Protein AF-A0A564XYT6-F1 (afdb_monomer)

Nearest PDB structures (foldseek):
  2r51-assembly1_A  TM=3.056E-01  e=3.916E+00  unclassified

Structure (mmCIF, N/CA/C/O backbone):
data_AF-A0A564XYT6-F1
#
_entry.id   AF-A0A564XYT6-F1
#
loop_
_atom_site.group_PDB
_atom_site.id
_atom_site.type_symbol
_atom_site.label_atom_id
_atom_site.label_alt_id
_atom_site.label_comp_id
_atom_site.label_asym_id
_atom_site.label_entity_id
_atom_site.label_seq_id
_atom_site.pdbx_PDB_ins_code
_atom_site.Cartn_x
_atom_site.Cartn_y
_atom_site.Cartn_z
_atom_site.occupancy
_atom_site.B_iso_or_equiv
_atom_site.auth_seq_id
_atom_site.auth_comp_id
_atom_site.auth_asym_id
_atom_site.auth_atom_id
_atom_site.pdbx_PDB_model_num
ATOM 1 N N . MET A 1 1 ? 11.314 -8.664 -8.473 1.00 67.25 1 MET A N 1
ATOM 2 C CA . MET A 1 1 ? 11.385 -7.570 -7.476 1.00 67.25 1 MET 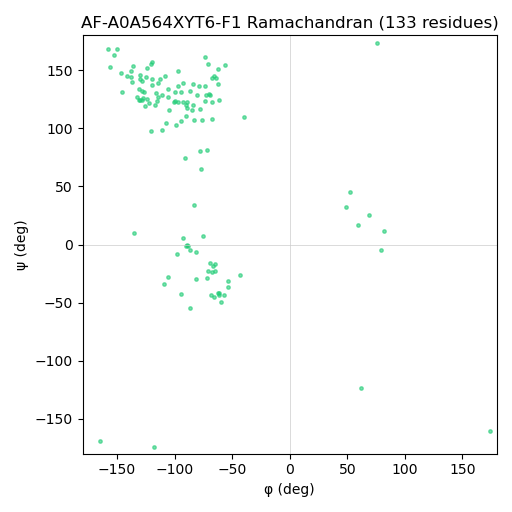A CA 1
ATOM 3 C C . MET A 1 1 ? 10.786 -8.073 -6.180 1.00 67.25 1 MET A C 1
ATOM 5 O O . MET A 1 1 ? 9.696 -8.629 -6.227 1.00 67.25 1 MET A O 1
ATOM 9 N N . GLY A 1 2 ? 11.500 -7.933 -5.066 1.00 76.69 2 GLY A N 1
ATOM 10 C CA . GLY A 1 2 ? 10.995 -8.324 -3.752 1.00 76.69 2 GLY A CA 1
ATOM 11 C C . GLY A 1 2 ? 10.426 -7.114 -3.031 1.00 76.69 2 GLY A C 1
ATOM 12 O O . GLY A 1 2 ? 10.923 -6.003 -3.212 1.00 76.69 2 GLY A O 1
ATOM 13 N N . TYR A 1 3 ? 9.420 -7.327 -2.195 1.00 82.25 3 TYR A N 1
ATOM 14 C CA . TYR A 1 3 ? 8.910 -6.297 -1.302 1.00 82.25 3 TYR A CA 1
ATOM 15 C C . TYR A 1 3 ? 8.866 -6.854 0.109 1.00 82.25 3 TYR A C 1
ATOM 17 O O . TYR A 1 3 ? 8.505 -8.012 0.318 1.00 82.25 3 TYR A O 1
ATOM 25 N N . THR A 1 4 ? 9.222 -6.020 1.072 1.00 85.81 4 THR A N 1
ATOM 26 C CA . THR A 1 4 ? 8.944 -6.274 2.480 1.00 85.81 4 THR A CA 1
ATOM 27 C C . THR A 1 4 ? 8.171 -5.100 3.031 1.00 85.81 4 THR A C 1
ATOM 29 O O . THR A 1 4 ? 8.280 -3.974 2.546 1.00 85.81 4 THR A O 1
ATOM 32 N N . ALA A 1 5 ? 7.367 -5.362 4.048 1.00 88.62 5 ALA A N 1
ATOM 33 C CA . ALA A 1 5 ? 6.728 -4.302 4.788 1.00 88.62 5 ALA A CA 1
ATOM 34 C C . ALA A 1 5 ? 6.585 -4.699 6.251 1.00 88.62 5 ALA A C 1
ATOM 36 O O . ALA A 1 5 ? 6.442 -5.881 6.565 1.00 88.62 5 ALA A O 1
ATOM 37 N N . HIS A 1 6 ? 6.665 -3.715 7.134 1.00 88.94 6 HIS A N 1
ATOM 38 C CA . HIS A 1 6 ? 6.576 -3.911 8.575 1.00 88.94 6 HIS A CA 1
ATOM 39 C C . HIS A 1 6 ? 6.031 -2.656 9.248 1.00 88.94 6 HIS A C 1
ATOM 41 O O . HIS A 1 6 ? 6.021 -1.570 8.665 1.00 88.94 6 HIS A O 1
ATOM 47 N N . PHE A 1 7 ? 5.586 -2.818 10.489 1.00 88.81 7 PHE A N 1
ATOM 48 C CA . PHE A 1 7 ? 5.249 -1.695 11.349 1.00 88.81 7 PHE A CA 1
ATOM 49 C C . PHE A 1 7 ? 6.454 -1.305 12.203 1.00 88.81 7 PHE A C 1
ATOM 51 O O . PHE A 1 7 ? 7.143 -2.172 12.736 1.00 88.81 7 PHE A O 1
ATOM 58 N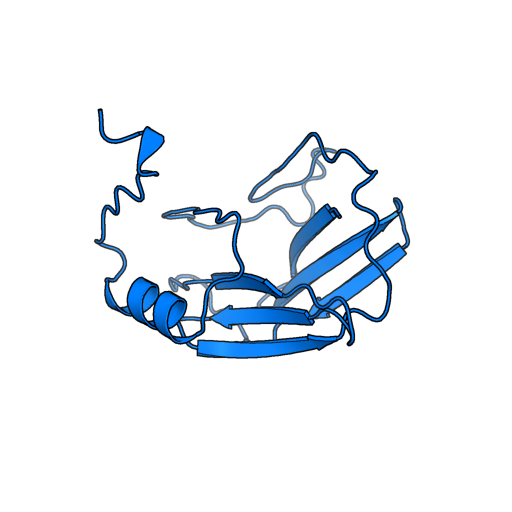 N . LEU A 1 8 ? 6.674 -0.002 12.354 1.00 88.19 8 LEU A N 1
ATOM 59 C CA . LEU A 1 8 ? 7.570 0.577 13.349 1.00 88.19 8 LEU A CA 1
ATOM 60 C C . LEU A 1 8 ? 6.730 1.511 14.225 1.00 88.19 8 LEU A C 1
ATOM 62 O O . LEU A 1 8 ? 6.408 2.633 13.832 1.00 88.19 8 LEU A O 1
ATOM 66 N N . GLY A 1 9 ? 6.301 1.016 15.387 1.00 87.81 9 GLY A N 1
ATOM 67 C CA . GLY A 1 9 ? 5.265 1.684 16.176 1.00 87.81 9 GLY A CA 1
ATOM 68 C C . GLY A 1 9 ? 3.945 1.758 15.399 1.00 87.81 9 GLY A C 1
ATOM 69 O O . GLY A 1 9 ? 3.422 0.734 14.965 1.00 87.81 9 GLY A O 1
ATOM 70 N N . THR A 1 10 ? 3.418 2.968 15.209 1.00 90.81 10 THR A N 1
ATOM 71 C CA . THR A 1 10 ? 2.177 3.244 14.459 1.00 90.81 10 THR A CA 1
ATOM 72 C C . THR A 1 10 ? 2.408 3.489 12.965 1.00 90.81 10 THR A C 1
ATOM 74 O O . THR A 1 10 ? 1.452 3.723 12.226 1.00 90.81 10 THR A O 1
ATOM 77 N N . LEU A 1 11 ? 3.657 3.449 12.496 1.00 92.44 11 LEU A N 1
ATOM 78 C CA . LEU A 1 11 ? 4.010 3.734 11.107 1.00 92.44 11 LEU A CA 1
ATOM 79 C C . LEU A 1 11 ? 4.148 2.447 10.306 1.00 92.44 11 LEU A C 1
ATOM 81 O O . LEU A 1 11 ? 4.780 1.493 10.758 1.00 92.44 11 LEU A O 1
ATOM 85 N N . PHE A 1 12 ? 3.605 2.443 9.091 1.00 92.75 12 PHE A N 1
ATOM 86 C CA . PHE A 1 12 ? 3.769 1.339 8.155 1.00 92.75 12 PHE A CA 1
ATOM 87 C C . PHE A 1 12 ? 4.856 1.660 7.131 1.00 92.75 12 PHE A C 1
ATOM 89 O O . PHE A 1 12 ? 4.781 2.662 6.414 1.00 92.75 12 PHE A O 1
ATOM 96 N N . ILE A 1 13 ? 5.862 0.794 7.058 1.00 92.12 13 ILE A N 1
ATOM 97 C CA . ILE A 1 13 ? 7.044 0.981 6.226 1.00 92.12 13 ILE A CA 1
ATOM 98 C C . ILE A 1 13 ? 7.073 -0.082 5.139 1.00 92.12 13 ILE A C 1
ATOM 100 O O . ILE A 1 13 ? 7.028 -1.274 5.438 1.00 92.12 13 ILE A O 1
ATOM 104 N N . VAL A 1 14 ? 7.196 0.345 3.884 1.00 90.94 14 VAL A N 1
ATOM 105 C CA . VAL A 1 14 ? 7.349 -0.537 2.723 1.00 90.94 14 VAL A CA 1
ATOM 106 C C . VAL A 1 14 ? 8.752 -0.387 2.165 1.00 90.94 14 VAL A C 1
ATOM 108 O O . VAL A 1 14 ? 9.195 0.720 1.865 1.00 90.94 14 VAL A O 1
ATOM 111 N N . THR A 1 15 ? 9.435 -1.508 1.972 1.00 88.25 15 THR A N 1
ATOM 112 C CA . THR A 1 15 ? 10.757 -1.557 1.361 1.00 88.25 15 THR A CA 1
ATOM 113 C C . THR A 1 15 ? 10.697 -2.346 0.063 1.00 88.25 15 THR A C 1
ATOM 115 O O . THR A 1 15 ? 10.358 -3.528 0.042 1.00 88.25 15 THR A O 1
ATOM 118 N N . SER A 1 16 ? 11.056 -1.697 -1.040 1.00 84.25 16 SER A N 1
ATOM 119 C CA . SER A 1 16 ? 11.247 -2.360 -2.332 1.00 84.25 16 SER A CA 1
ATOM 120 C C . SER A 1 16 ? 12.689 -2.830 -2.453 1.00 84.25 16 SER A C 1
ATOM 122 O O . SER A 1 16 ? 13.605 -2.013 -2.380 1.00 84.25 16 SER A O 1
ATOM 124 N N . ILE A 1 17 ? 12.904 -4.123 -2.668 1.00 78.44 17 ILE A N 1
ATOM 125 C CA . ILE A 1 17 ? 14.223 -4.762 -2.673 1.00 78.44 17 ILE A CA 1
ATOM 126 C C . ILE A 1 17 ? 14.690 -4.960 -4.116 1.00 78.44 17 ILE A C 1
ATOM 128 O O . ILE A 1 17 ? 14.025 -5.620 -4.922 1.00 78.44 17 ILE A O 1
ATOM 132 N N . ARG A 1 18 ? 15.862 -4.399 -4.432 1.00 70.88 18 ARG A N 1
ATOM 133 C CA . ARG A 1 18 ? 16.551 -4.572 -5.721 1.00 70.88 18 ARG A CA 1
ATOM 134 C C . ARG A 1 18 ? 17.579 -5.703 -5.667 1.00 70.88 18 ARG A C 1
ATOM 136 O O . ARG A 1 18 ? 17.697 -6.468 -6.609 1.00 70.88 18 ARG A O 1
ATOM 143 N N . ALA A 1 19 ? 18.339 -5.765 -4.582 1.00 63.44 19 ALA A N 1
ATOM 144 C CA . ALA A 1 19 ? 19.328 -6.792 -4.259 1.00 63.44 19 ALA A CA 1
ATOM 145 C C . ALA A 1 19 ? 19.392 -6.905 -2.728 1.00 63.44 19 ALA A C 1
ATOM 147 O O . ALA A 1 19 ? 18.858 -6.019 -2.061 1.00 63.44 19 ALA A O 1
ATOM 148 N N . LYS A 1 20 ? 20.047 -7.940 -2.177 1.00 58.38 20 LYS A N 1
ATOM 149 C CA . LYS A 1 20 ? 20.014 -8.288 -0.736 1.00 58.38 20 LYS A CA 1
ATOM 150 C C . LYS A 1 20 ? 20.140 -7.111 0.255 1.00 58.38 20 LYS A C 1
ATOM 152 O O . LYS A 1 20 ? 19.591 -7.222 1.338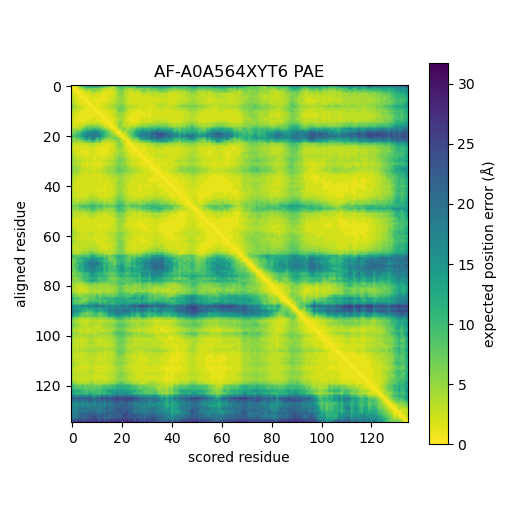 1.00 58.38 20 LYS A O 1
ATOM 157 N N . GLU A 1 21 ? 20.776 -5.992 -0.108 1.00 55.09 21 GLU A N 1
ATOM 158 C CA . GLU A 1 21 ? 20.964 -4.832 0.785 1.00 55.09 21 GLU A CA 1
ATOM 159 C C . GLU A 1 21 ? 20.685 -3.454 0.150 1.00 55.09 21 GLU A C 1
ATOM 161 O O . GLU A 1 21 ? 20.986 -2.419 0.740 1.00 55.09 21 GLU A O 1
ATOM 166 N N . LYS A 1 22 ? 20.118 -3.393 -1.063 1.00 64.88 22 LYS A N 1
ATOM 167 C CA . LYS A 1 22 ? 19.790 -2.115 -1.726 1.00 64.88 22 LYS A CA 1
ATOM 168 C C . LYS A 1 22 ? 18.304 -2.066 -2.054 1.00 64.88 22 LYS A C 1
ATOM 170 O O . LYS A 1 22 ? 17.807 -2.916 -2.796 1.00 64.88 22 LYS A O 1
ATOM 175 N N . GLY A 1 23 ? 17.611 -1.057 -1.534 1.00 75.25 23 GLY A N 1
ATOM 176 C CA . GLY A 1 23 ? 16.177 -0.887 -1.733 1.00 75.25 23 GLY A CA 1
ATOM 177 C C . GLY A 1 23 ? 15.683 0.543 -1.532 1.00 75.25 23 GLY A C 1
ATOM 178 O O . GLY A 1 23 ? 16.419 1.397 -1.045 1.00 75.25 23 GLY A O 1
ATOM 179 N N . LEU A 1 24 ? 14.435 0.793 -1.936 1.00 85.31 24 LEU A N 1
ATOM 180 C CA . LEU A 1 24 ? 13.703 2.019 -1.608 1.00 85.31 24 LEU A CA 1
ATOM 181 C C . LEU A 1 24 ? 12.902 1.758 -0.345 1.00 85.31 24 LEU A C 1
ATOM 183 O O . LEU A 1 24 ? 12.075 0.850 -0.363 1.00 85.31 24 LEU A O 1
ATOM 187 N N . GLN A 1 25 ? 13.101 2.551 0.700 1.00 89.62 25 GLN A N 1
ATOM 188 C CA . GLN A 1 25 ? 12.228 2.532 1.867 1.00 89.62 25 GLN A CA 1
ATOM 189 C C . GLN A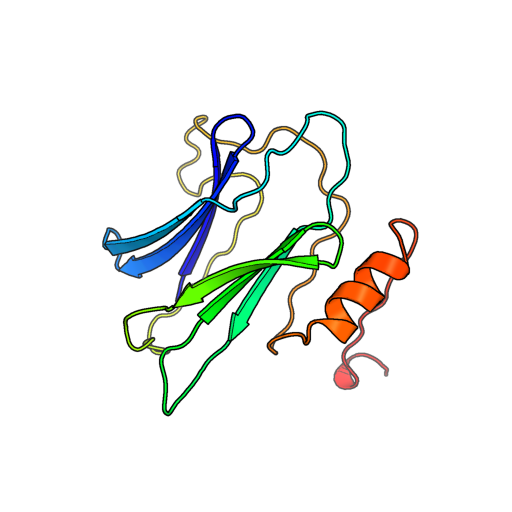 1 25 ? 11.244 3.695 1.773 1.00 89.62 25 GLN A C 1
ATOM 191 O O . GLN A 1 25 ? 11.637 4.829 1.503 1.00 89.62 25 GLN A O 1
ATOM 196 N N . HIS A 1 26 ? 9.968 3.403 1.982 1.00 92.19 26 HIS A N 1
ATOM 197 C CA . HIS A 1 26 ? 8.886 4.372 1.961 1.00 92.19 26 HIS A CA 1
ATOM 198 C C . HIS A 1 26 ? 8.053 4.240 3.231 1.00 92.19 26 HIS A C 1
ATOM 200 O O . HIS A 1 26 ? 7.545 3.161 3.539 1.00 92.19 26 HIS A O 1
ATOM 206 N N . CYS A 1 27 ? 7.914 5.341 3.964 1.00 94.69 27 CYS A N 1
ATOM 207 C CA . CYS A 1 27 ? 7.014 5.429 5.105 1.00 94.69 27 CYS A CA 1
ATOM 208 C C . CYS A 1 27 ? 5.645 5.884 4.601 1.00 94.69 27 CYS A C 1
ATOM 210 O O . CYS A 1 27 ? 5.519 6.985 4.061 1.00 94.69 27 CYS A O 1
ATOM 212 N N . VAL A 1 28 ? 4.621 5.044 4.758 1.00 95.06 28 VAL A N 1
ATOM 213 C CA . VAL A 1 28 ? 3.259 5.423 4.379 1.00 95.06 28 VAL A CA 1
ATOM 214 C C . VAL A 1 28 ? 2.797 6.538 5.323 1.00 95.06 28 VAL A C 1
ATOM 216 O O . VAL A 1 28 ? 2.797 6.318 6.533 1.00 95.06 28 VAL A O 1
ATOM 219 N N . PRO A 1 29 ? 2.395 7.720 4.810 1.00 95.38 29 PRO A N 1
ATOM 220 C CA . PRO A 1 29 ? 2.023 8.870 5.634 1.00 95.38 29 PRO A CA 1
ATOM 221 C C . PRO A 1 29 ? 0.623 8.684 6.233 1.00 95.38 29 PRO A C 1
ATOM 223 O O . PRO A 1 29 ? -0.342 9.369 5.899 1.00 95.38 29 PRO A O 1
ATOM 226 N N . THR A 1 30 ? 0.487 7.687 7.096 1.00 95.69 30 THR A N 1
ATOM 227 C CA . THR A 1 30 ? -0.709 7.386 7.875 1.00 95.69 30 THR A CA 1
ATOM 228 C C . THR A 1 30 ? -0.267 6.841 9.216 1.00 95.69 30 THR A C 1
ATOM 230 O O . THR A 1 30 ? 0.562 5.937 9.288 1.00 95.69 30 THR A O 1
ATOM 233 N N . GLU A 1 31 ? -0.848 7.391 10.275 1.00 94.69 31 GLU A N 1
ATOM 234 C CA . GLU A 1 31 ? -0.649 6.891 11.623 1.00 94.69 31 GLU A CA 1
ATOM 235 C C . GLU A 1 31 ? -1.708 5.831 11.937 1.00 94.69 31 GLU A C 1
ATOM 237 O O . GLU A 1 31 ? -2.903 6.125 12.055 1.00 94.69 31 GLU A O 1
ATOM 242 N N . PHE A 1 32 ? -1.274 4.579 12.044 1.00 94.75 32 PHE A N 1
ATOM 243 C CA . PHE A 1 32 ? -2.157 3.451 12.293 1.00 94.75 32 PHE A CA 1
ATOM 244 C C . PHE A 1 32 ? -2.422 3.299 13.786 1.00 94.75 32 PHE A C 1
ATOM 246 O O . PHE A 1 32 ? -1.521 3.067 14.588 1.00 94.75 32 PHE A O 1
ATOM 253 N N . GLN A 1 33 ? -3.696 3.400 14.146 1.00 95.50 33 GLN A N 1
ATOM 254 C CA . GLN A 1 33 ? -4.154 3.232 15.521 1.00 95.50 33 GLN A CA 1
ATOM 255 C C . GLN A 1 33 ? -4.367 1.749 15.876 1.00 95.50 33 GLN A C 1
ATOM 257 O O . GLN A 1 33 ? -4.967 1.023 15.072 1.00 95.50 33 GLN A O 1
ATOM 262 N N . PRO A 1 34 ? -3.955 1.298 17.077 1.00 92.31 34 PRO A N 1
ATOM 263 C CA . PRO A 1 34 ? -4.245 -0.046 17.572 1.00 92.31 34 PRO A CA 1
ATOM 264 C C . PRO A 1 34 ? -5.747 -0.351 17.603 1.00 92.31 34 PRO A C 1
ATOM 266 O O . PRO A 1 34 ? -6.580 0.544 17.738 1.00 92.31 34 PRO A O 1
ATOM 269 N N . CYS A 1 35 ? -6.097 -1.636 17.513 1.00 91.38 35 CYS A N 1
ATOM 270 C CA . CYS A 1 35 ? -7.479 -2.126 17.627 1.00 91.38 35 CYS A CA 1
ATOM 271 C C . CYS A 1 35 ? -8.473 -1.558 16.593 1.00 91.38 35 CYS A C 1
ATOM 273 O O . CYS A 1 35 ? -9.684 -1.693 16.769 1.00 91.38 35 CYS A O 1
ATOM 275 N N . ARG A 1 36 ? -7.984 -0.972 15.495 1.00 94.06 36 ARG A N 1
ATOM 276 C CA . ARG A 1 36 ? -8.79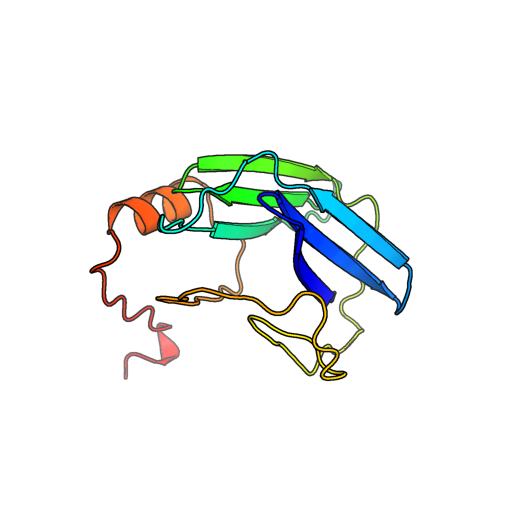8 -0.533 14.358 1.00 94.06 36 ARG A CA 1
ATOM 277 C C . ARG A 1 36 ? -8.464 -1.353 13.115 1.00 94.06 36 ARG A C 1
ATOM 279 O O . ARG A 1 36 ? -7.304 -1.638 12.835 1.00 94.06 36 ARG A O 1
ATOM 286 N N . TRP A 1 37 ? -9.499 -1.714 12.362 1.00 93.25 37 TRP A N 1
ATOM 287 C CA . TRP A 1 37 ? -9.343 -2.346 11.057 1.00 93.25 37 TRP A CA 1
ATOM 288 C C . TRP A 1 37 ? -9.002 -1.305 9.993 1.00 93.25 37 TRP A C 1
ATOM 290 O O . TRP A 1 37 ? -9.624 -0.244 9.946 1.00 93.25 37 TRP A O 1
ATOM 300 N N . TYR A 1 38 ? -8.047 -1.653 9.134 1.00 95.38 38 TYR A N 1
ATOM 301 C CA . TYR A 1 38 ? -7.658 -0.875 7.963 1.00 95.38 38 TYR A CA 1
ATOM 302 C C . TYR A 1 38 ? -7.624 -1.784 6.744 1.00 95.38 38 TYR A C 1
ATOM 304 O O . TYR A 1 38 ? -7.168 -2.928 6.830 1.00 95.38 38 TYR A O 1
ATOM 312 N N . MET A 1 39 ? -8.050 -1.257 5.600 1.00 95.25 39 MET A N 1
ATOM 313 C CA . MET A 1 39 ? -7.753 -1.876 4.313 1.00 95.25 39 MET A CA 1
ATOM 314 C C . MET A 1 39 ? -6.500 -1.223 3.744 1.00 95.25 39 MET A C 1
ATOM 316 O O . MET A 1 39 ? -6.543 -0.087 3.278 1.00 95.25 39 MET A O 1
ATOM 320 N N . LEU A 1 40 ? -5.388 -1.949 3.775 1.00 95.50 40 LEU A N 1
ATOM 321 C CA . LEU A 1 40 ? -4.146 -1.523 3.147 1.00 95.50 40 LEU A CA 1
ATOM 322 C C . LEU A 1 40 ? -4.053 -2.117 1.738 1.00 95.50 40 LEU A C 1
ATOM 324 O O . LEU A 1 40 ? -4.231 -3.320 1.553 1.00 95.50 40 LEU A O 1
ATOM 328 N N . THR A 1 41 ? -3.742 -1.292 0.740 1.00 95.94 41 THR A N 1
ATOM 329 C CA . THR A 1 41 ? -3.491 -1.764 -0.629 1.00 95.94 41 THR A CA 1
ATOM 330 C C . THR A 1 41 ? -2.203 -1.160 -1.162 1.00 95.94 41 THR A C 1
ATOM 332 O O . THR A 1 41 ? -2.037 0.059 -1.189 1.00 95.94 41 THR A O 1
ATOM 335 N N . LEU A 1 42 ? -1.289 -2.027 -1.591 1.00 95.12 42 LEU A N 1
ATOM 336 C CA . LEU A 1 42 ? -0.047 -1.652 -2.255 1.00 95.12 42 LEU A CA 1
ATOM 337 C C . LEU A 1 42 ? -0.186 -1.972 -3.739 1.00 95.12 42 LEU A C 1
ATOM 339 O O . LEU A 1 42 ? -0.529 -3.097 -4.098 1.00 95.12 42 LEU A O 1
ATOM 343 N N . VAL A 1 43 ? 0.069 -0.984 -4.591 1.00 95.06 43 VAL A N 1
ATOM 344 C CA . VAL A 1 43 ? -0.053 -1.122 -6.042 1.00 95.06 43 VAL A CA 1
ATOM 345 C C . VAL A 1 43 ? 1.254 -0.714 -6.683 1.00 95.06 43 VAL A C 1
ATOM 347 O O . VAL A 1 43 ? 1.689 0.432 -6.570 1.00 95.06 43 VAL A O 1
ATOM 350 N N . PHE A 1 44 ? 1.866 -1.658 -7.382 1.00 91.62 44 PHE A N 1
ATOM 351 C CA . PHE A 1 44 ? 3.004 -1.374 -8.233 1.00 91.62 44 PHE A CA 1
ATOM 352 C C . PHE A 1 44 ? 2.514 -1.035 -9.646 1.00 91.62 44 PHE A C 1
ATOM 354 O O . PHE A 1 44 ? 1.848 -1.847 -10.288 1.00 91.62 44 PHE A O 1
ATOM 361 N N . VAL A 1 45 ? 2.833 0.165 -10.127 1.00 92.38 45 VAL A N 1
ATOM 362 C CA . VAL A 1 45 ? 2.460 0.646 -11.461 1.00 92.38 45 VAL A CA 1
ATOM 363 C C . VAL A 1 45 ? 3.705 0.673 -12.331 1.00 92.38 45 VAL A C 1
ATOM 365 O O . VAL A 1 45 ? 4.563 1.546 -12.198 1.00 92.38 45 VAL A O 1
ATOM 368 N N . TYR A 1 46 ? 3.805 -0.299 -13.233 1.00 88.50 46 TYR A N 1
ATOM 369 C CA . TYR A 1 46 ? 4.888 -0.350 -14.203 1.00 88.50 46 TYR A CA 1
ATOM 370 C C . TYR A 1 46 ? 4.704 0.710 -15.291 1.00 88.50 46 TYR A C 1
ATOM 372 O O . TYR A 1 46 ? 3.621 0.854 -15.858 1.00 88.50 46 TYR A O 1
ATOM 380 N N . SER A 1 47 ? 5.793 1.390 -15.643 1.00 87.25 47 SER A N 1
ATOM 381 C CA . SER A 1 47 ? 5.860 2.225 -16.840 1.00 87.25 47 SER A CA 1
ATOM 382 C C . SER A 1 47 ? 7.110 1.898 -17.643 1.00 87.25 47 SER A C 1
ATOM 384 O O . SER A 1 47 ? 8.206 1.783 -17.095 1.00 87.25 47 SER A O 1
ATOM 386 N N . ARG A 1 48 ? 6.935 1.753 -18.962 1.00 83.12 48 ARG A N 1
ATOM 387 C CA . ARG A 1 48 ? 8.035 1.532 -19.914 1.00 83.12 48 ARG A CA 1
ATOM 388 C C . ARG A 1 48 ? 8.734 2.833 -20.310 1.00 83.12 48 ARG A C 1
ATOM 390 O O . ARG A 1 48 ? 9.910 2.809 -20.657 1.00 83.12 48 ARG A O 1
ATOM 397 N N . TRP A 1 49 ? 7.996 3.941 -20.304 1.00 84.31 49 TRP A N 1
ATOM 398 C CA . TRP A 1 49 ? 8.443 5.225 -20.855 1.00 84.31 49 TRP A CA 1
ATOM 399 C C . TRP A 1 49 ? 8.810 6.238 -19.775 1.00 84.31 49 TRP A C 1
ATOM 401 O O . TRP A 1 49 ? 9.644 7.109 -19.997 1.00 84.31 49 TRP A O 1
ATOM 411 N N . THR A 1 50 ? 8.188 6.120 -18.607 1.00 85.88 50 THR A N 1
ATOM 412 C CA . THR A 1 50 ? 8.443 6.964 -17.439 1.00 85.88 50 THR A CA 1
ATOM 413 C C . THR A 1 50 ? 8.963 6.105 -16.292 1.00 85.88 50 THR A C 1
ATOM 415 O O . THR A 1 50 ? 9.211 4.908 -16.445 1.00 85.88 50 THR A O 1
ATOM 418 N N . LYS A 1 51 ? 9.136 6.710 -15.116 1.00 87.81 51 LYS A N 1
ATOM 419 C CA . LYS A 1 51 ? 9.424 5.954 -13.899 1.00 87.81 51 LYS A CA 1
ATOM 420 C C . LYS A 1 51 ? 8.208 5.111 -13.523 1.00 87.81 51 LYS A C 1
ATOM 422 O O . LYS A 1 51 ? 7.069 5.531 -13.718 1.00 87.81 51 LYS A O 1
ATOM 427 N N . SER A 1 52 ? 8.472 3.914 -13.014 1.00 89.06 52 SER A N 1
ATOM 428 C CA . SER A 1 52 ? 7.432 3.108 -12.374 1.00 89.06 52 SER A CA 1
ATOM 429 C C . SER A 1 52 ? 7.100 3.700 -11.006 1.00 89.06 52 SER A C 1
ATOM 431 O O . SER A 1 52 ? 7.907 4.441 -10.454 1.00 89.06 52 SER A O 1
ATOM 433 N N . GLU A 1 53 ? 5.949 3.365 -10.438 1.00 92.00 53 GLU A N 1
ATOM 434 C CA . GLU A 1 53 ? 5.479 3.952 -9.180 1.00 92.00 53 GLU A CA 1
ATOM 435 C C . GLU A 1 53 ? 5.057 2.871 -8.187 1.00 92.00 53 GLU A C 1
ATOM 437 O O . GLU A 1 53 ? 4.488 1.844 -8.564 1.00 92.00 53 GLU A O 1
ATOM 442 N N . LEU A 1 54 ? 5.288 3.128 -6.901 1.00 92.81 54 LEU A N 1
ATOM 443 C CA . LEU A 1 54 ? 4.647 2.410 -5.806 1.00 92.81 54 LEU A CA 1
ATOM 444 C C . LEU A 1 54 ? 3.571 3.307 -5.195 1.00 92.81 54 LEU A C 1
ATOM 446 O O . LEU A 1 54 ? 3.877 4.347 -4.608 1.00 92.81 54 LEU A O 1
ATOM 450 N N . ARG A 1 55 ? 2.313 2.887 -5.304 1.00 95.69 55 ARG A N 1
ATOM 451 C CA . ARG A 1 55 ? 1.164 3.586 -4.726 1.00 95.69 55 ARG A CA 1
ATOM 452 C C . ARG A 1 55 ? 0.662 2.843 -3.500 1.00 95.69 55 ARG A C 1
ATOM 454 O O . ARG A 1 55 ? 0.477 1.628 -3.538 1.00 95.69 55 ARG A O 1
ATOM 461 N N . CYS A 1 56 ? 0.414 3.583 -2.428 1.00 96.94 56 CYS A N 1
ATOM 462 C CA . CYS A 1 56 ? -0.140 3.045 -1.192 1.00 96.94 56 CYS A CA 1
ATOM 463 C C . CYS A 1 56 ? -1.512 3.663 -0.940 1.00 96.94 56 CYS A C 1
ATOM 465 O O . CYS A 1 56 ? -1.669 4.889 -0.973 1.00 96.94 56 CYS A O 1
ATOM 467 N N . TYR A 1 57 ? -2.483 2.805 -0.655 1.00 98.12 57 TYR A N 1
ATOM 468 C CA . TYR A 1 57 ? -3.848 3.177 -0.330 1.00 98.12 57 TYR A CA 1
ATOM 469 C C . TYR A 1 57 ? -4.197 2.679 1.065 1.00 98.12 57 TYR A C 1
ATOM 471 O O . TYR A 1 57 ? -3.816 1.571 1.448 1.00 98.12 57 TYR A O 1
ATOM 479 N N . VAL A 1 58 ? -4.956 3.490 1.792 1.00 97.56 58 VAL A N 1
ATOM 480 C CA . VAL A 1 58 ? -5.561 3.125 3.071 1.00 97.56 58 VAL A CA 1
ATOM 481 C C . VAL A 1 58 ? -7.046 3.422 2.971 1.00 97.56 58 VAL A C 1
ATOM 483 O O . VAL A 1 58 ? -7.436 4.503 2.526 1.00 97.56 58 VAL A O 1
ATOM 486 N N . ASP A 1 59 ? -7.869 2.451 3.355 1.00 96.81 59 ASP A N 1
ATOM 487 C CA . ASP A 1 59 ? -9.327 2.580 3.400 1.00 96.81 59 ASP A CA 1
ATOM 488 C C . ASP A 1 59 ? -9.909 3.084 2.062 1.00 96.81 59 ASP A C 1
ATOM 490 O O . ASP A 1 59 ? -10.714 4.015 1.996 1.00 96.81 59 ASP A O 1
ATOM 494 N N . GLY A 1 60 ? -9.426 2.502 0.957 1.00 96.69 60 GLY A N 1
ATOM 495 C CA . GLY A 1 60 ? -9.885 2.812 -0.399 1.00 96.69 60 GLY A CA 1
ATOM 496 C C . GLY A 1 60 ? -9.310 4.093 -1.020 1.00 96.69 60 GLY A C 1
ATOM 497 O O . GLY A 1 60 ? -9.573 4.368 -2.191 1.00 96.69 60 GLY A O 1
ATOM 498 N N . LYS A 1 61 ? -8.526 4.885 -0.278 1.00 97.50 61 LYS A N 1
ATOM 499 C CA . LYS A 1 61 ? -8.021 6.198 -0.718 1.00 97.50 61 LYS A CA 1
ATOM 500 C C . LYS A 1 61 ? -6.514 6.188 -0.904 1.00 97.50 61 LYS A C 1
ATOM 502 O O . LYS A 1 61 ? -5.800 5.569 -0.122 1.00 97.50 61 LYS A O 1
ATOM 507 N N . ILE A 1 62 ? -6.027 6.897 -1.923 1.00 97.31 62 ILE A N 1
ATOM 508 C CA . ILE A 1 62 ? -4.586 7.044 -2.140 1.00 97.31 62 ILE A CA 1
ATOM 509 C C . ILE A 1 62 ? -3.986 7.907 -1.032 1.00 97.31 62 ILE A C 1
ATOM 511 O O . ILE A 1 62 ? -4.476 8.998 -0.747 1.00 97.31 62 ILE A O 1
ATOM 515 N N . ILE A 1 63 ? -2.926 7.398 -0.416 1.00 97.94 63 ILE A N 1
ATOM 516 C CA . ILE A 1 63 ? -2.200 8.069 0.663 1.00 97.94 63 ILE A CA 1
ATOM 517 C C . ILE A 1 63 ? -0.824 8.529 0.180 1.00 97.94 63 ILE A C 1
ATOM 519 O O . ILE A 1 63 ? -0.327 9.567 0.603 1.00 97.94 63 ILE A O 1
ATOM 523 N N . SER A 1 64 ? -0.190 7.770 -0.715 1.00 96.88 64 SER A N 1
ATOM 524 C CA . SER A 1 64 ? 1.101 8.151 -1.296 1.00 96.88 64 SER A CA 1
ATOM 525 C C . SER A 1 64 ? 1.336 7.489 -2.649 1.00 96.88 64 SER A C 1
ATOM 527 O O . SER A 1 64 ? 0.821 6.402 -2.915 1.00 96.88 64 SER A O 1
ATOM 529 N N . SER A 1 65 ? 2.133 8.156 -3.484 1.00 95.31 65 SER A N 1
ATOM 530 C CA . SER A 1 65 ? 2.720 7.614 -4.709 1.00 95.31 65 SER A CA 1
ATOM 531 C C . SER A 1 65 ? 4.199 7.969 -4.720 1.00 95.31 65 SER A C 1
ATOM 533 O O . SER A 1 65 ? 4.543 9.135 -4.517 1.00 95.31 65 SER A O 1
ATOM 535 N N . VAL A 1 66 ? 5.064 6.976 -4.905 1.00 93.19 66 VAL A N 1
ATOM 536 C CA . VAL A 1 66 ? 6.514 7.169 -4.911 1.00 93.19 66 VAL A CA 1
ATOM 537 C C . VAL A 1 66 ? 7.102 6.646 -6.206 1.00 93.19 66 VAL A C 1
ATOM 539 O O . VAL A 1 66 ? 6.934 5.475 -6.549 1.00 93.19 66 VAL A O 1
ATOM 542 N N . ASP A 1 67 ? 7.840 7.517 -6.889 1.00 91.50 67 ASP A N 1
ATOM 543 C CA . ASP A 1 67 ? 8.624 7.166 -8.064 1.00 91.50 67 ASP A CA 1
ATOM 544 C C . ASP A 1 67 ? 9.687 6.120 -7.714 1.00 91.50 67 ASP A C 1
ATOM 546 O O . ASP A 1 67 ? 10.577 6.330 -6.884 1.00 91.50 67 ASP A O 1
ATOM 550 N N . MET A 1 68 ? 9.661 5.007 -8.432 1.00 84.88 68 MET A N 1
ATOM 551 C CA . MET A 1 68 ? 10.729 4.025 -8.437 1.00 84.88 68 MET A CA 1
ATOM 552 C C . MET A 1 68 ? 11.803 4.480 -9.423 1.00 84.88 68 MET A C 1
ATOM 554 O O . MET A 1 68 ? 11.630 4.440 -10.642 1.00 84.88 68 MET A O 1
ATOM 558 N N . ALA A 1 69 ? 12.934 4.932 -8.887 1.00 72.00 69 ALA A N 1
ATOM 559 C CA . ALA A 1 69 ? 14.003 5.560 -9.661 1.00 72.00 69 ALA A CA 1
ATOM 560 C C . ALA A 1 69 ? 14.868 4.581 -10.484 1.00 72.00 69 ALA A C 1
ATOM 562 O O . ALA A 1 69 ? 15.881 4.996 -11.044 1.00 72.00 69 ALA A O 1
ATOM 563 N N . TRP A 1 70 ? 14.519 3.294 -10.563 1.00 71.75 70 TRP A N 1
ATOM 564 C CA . TRP A 1 70 ? 15.326 2.297 -11.267 1.00 71.75 70 TRP A CA 1
ATOM 565 C C . TRP A 1 70 ? 14.496 1.319 -12.097 1.00 71.75 70 TRP A C 1
ATOM 567 O O . TRP A 1 70 ? 13.373 0.976 -11.719 1.00 71.75 70 TRP A O 1
ATOM 577 N N . PRO A 1 71 ? 15.074 0.822 -13.207 1.00 63.72 71 PRO A N 1
ATOM 578 C CA . PRO A 1 71 ? 14.478 -0.250 -13.983 1.00 63.72 71 PRO A CA 1
ATOM 579 C C . PRO A 1 71 ? 14.410 -1.535 -13.155 1.00 63.72 71 PRO A C 1
ATOM 581 O O . PRO A 1 71 ? 15.300 -1.846 -12.358 1.00 63.72 71 PRO A O 1
ATOM 584 N N . ILE A 1 72 ? 13.332 -2.284 -13.352 1.00 64.25 72 ILE A N 1
ATOM 585 C CA . ILE A 1 72 ? 13.058 -3.521 -12.629 1.00 64.25 72 ILE A CA 1
ATOM 586 C C . ILE A 1 72 ? 13.517 -4.685 -13.488 1.00 64.25 72 ILE A C 1
ATOM 588 O O . ILE A 1 72 ? 13.052 -4.838 -14.616 1.00 64.25 72 ILE A O 1
ATOM 592 N N . SER A 1 73 ? 14.416 -5.507 -12.948 1.00 59.03 73 SER A N 1
ATOM 593 C CA . SER A 1 73 ? 14.740 -6.787 -13.568 1.00 59.03 73 SER A CA 1
ATOM 594 C C . SER A 1 73 ? 13.671 -7.816 -13.209 1.00 59.03 73 SER A C 1
ATOM 596 O O . SER A 1 73 ? 13.341 -8.003 -12.034 1.00 59.03 73 SER A O 1
ATOM 598 N N . THR A 1 74 ? 13.127 -8.486 -14.220 1.00 62.81 74 THR A N 1
ATOM 599 C CA . THR A 1 74 ? 12.211 -9.62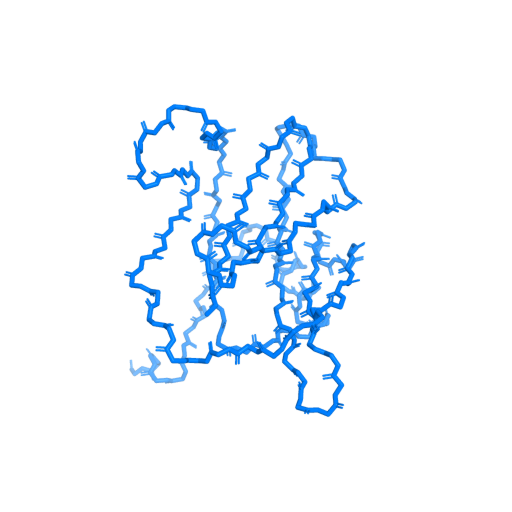7 -14.068 1.00 62.81 74 THR A CA 1
ATOM 600 C C . THR A 1 74 ? 12.950 -10.964 -14.007 1.00 62.81 74 THR A C 1
ATOM 602 O O . THR A 1 74 ? 12.312 -11.998 -13.849 1.00 62.81 74 THR A O 1
ATOM 605 N N . SER A 1 75 ? 14.282 -10.956 -14.125 1.00 63.62 75 SER A N 1
ATOM 606 C CA . SER A 1 75 ? 15.115 -12.166 -14.103 1.00 63.62 75 SER A CA 1
ATOM 607 C C . SER A 1 75 ? 15.204 -12.828 -12.730 1.00 63.62 75 SER A C 1
ATOM 609 O O . SER A 1 75 ? 15.538 -14.005 -12.641 1.00 63.62 75 SER A O 1
ATOM 611 N N . ASP A 1 76 ? 14.958 -12.068 -11.664 1.00 67.94 76 ASP A N 1
ATOM 612 C CA . ASP A 1 76 ? 15.154 -12.543 -10.300 1.00 67.94 76 ASP A CA 1
ATOM 613 C C . ASP A 1 76 ? 13.911 -13.297 -9.824 1.00 67.94 76 ASP A C 1
ATOM 615 O O . ASP A 1 76 ? 12.834 -12.712 -9.660 1.00 67.94 76 ASP A O 1
ATOM 619 N N . CYS A 1 77 ? 14.072 -14.594 -9.567 1.00 67.12 77 CYS A N 1
ATOM 620 C CA . CYS A 1 77 ? 13.035 -15.427 -8.974 1.00 67.12 77 CYS A CA 1
ATOM 621 C C . CYS A 1 77 ? 12.954 -15.171 -7.463 1.00 67.12 77 CYS A C 1
ATOM 623 O O . CYS A 1 77 ? 13.899 -15.452 -6.728 1.00 67.12 77 CYS A O 1
ATOM 625 N N . PHE A 1 78 ? 11.809 -14.665 -7.002 1.00 69.44 78 PHE A N 1
ATOM 626 C CA . PHE A 1 78 ? 11.450 -14.623 -5.585 1.00 69.44 78 PHE A CA 1
ATOM 627 C C . PHE A 1 78 ? 10.527 -15.812 -5.318 1.00 69.44 78 PHE A C 1
ATOM 629 O O . PHE A 1 78 ? 9.363 -15.804 -5.709 1.00 69.44 78 PHE A O 1
ATOM 636 N N . ASP A 1 79 ? 11.070 -16.857 -4.705 1.00 73.44 79 ASP A N 1
ATOM 637 C CA . ASP A 1 79 ? 10.411 -18.146 -4.466 1.00 73.44 79 ASP A CA 1
ATOM 638 C C . ASP A 1 79 ? 9.628 -18.190 -3.146 1.00 73.44 79 ASP A C 1
ATOM 640 O O . ASP A 1 79 ? 9.009 -19.202 -2.815 1.00 73.44 79 ASP A O 1
ATOM 644 N N . ARG A 1 80 ? 9.652 -17.100 -2.370 1.00 75.38 80 ARG A N 1
ATOM 645 C CA . ARG A 1 80 ? 9.052 -17.048 -1.036 1.00 75.38 80 ARG A CA 1
ATOM 646 C C . ARG A 1 80 ? 8.304 -15.745 -0.777 1.00 75.38 80 ARG A C 1
ATOM 648 O O . ARG A 1 80 ? 8.751 -14.665 -1.153 1.00 75.38 80 ARG A O 1
ATOM 655 N N . CYS A 1 81 ? 7.199 -15.865 -0.047 1.00 82.06 81 CYS A N 1
ATOM 656 C CA . CYS A 1 81 ? 6.369 -14.767 0.438 1.00 82.06 81 CYS A CA 1
ATOM 657 C C . CYS A 1 81 ? 5.974 -15.052 1.892 1.00 82.06 81 CYS A C 1
ATOM 65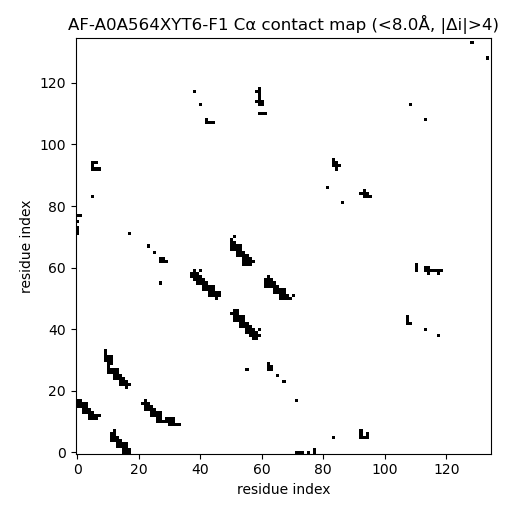9 O O . CYS A 1 81 ? 5.674 -16.195 2.234 1.00 82.06 81 CYS A O 1
ATOM 661 N N . MET A 1 82 ? 5.977 -14.029 2.744 1.00 84.12 82 MET A N 1
ATOM 662 C CA . MET A 1 82 ? 5.516 -14.137 4.127 1.00 84.12 82 MET A CA 1
ATOM 663 C C . MET A 1 82 ? 4.648 -12.951 4.489 1.00 84.12 82 MET A C 1
ATOM 665 O O . MET A 1 82 ? 4.812 -11.850 3.965 1.00 84.12 82 MET A O 1
ATOM 669 N N . ILE A 1 83 ? 3.767 -13.187 5.451 1.00 85.69 83 ILE A N 1
ATOM 670 C CA . ILE A 1 83 ? 2.877 -12.180 5.999 1.00 85.69 83 ILE A CA 1
ATOM 671 C C . ILE A 1 83 ? 2.999 -12.253 7.513 1.00 85.69 83 ILE A C 1
ATOM 673 O O . ILE A 1 83 ? 2.814 -13.312 8.104 1.00 85.69 83 ILE A O 1
ATOM 677 N N . GLY A 1 84 ? 3.331 -11.120 8.127 1.00 83.31 84 GLY A N 1
ATOM 678 C CA . GLY A 1 84 ? 3.390 -10.985 9.578 1.00 83.31 84 GLY A CA 1
ATOM 679 C C . GLY A 1 84 ? 4.667 -11.484 10.261 1.00 83.31 84 GLY A C 1
ATOM 680 O O . GLY A 1 84 ? 4.690 -11.548 11.486 1.00 83.31 84 GLY A O 1
ATOM 681 N N . GLY A 1 85 ? 5.733 -11.790 9.516 1.00 80.50 85 GLY A N 1
ATOM 682 C CA . GLY A 1 85 ? 7.007 -12.190 10.114 1.00 80.50 85 GLY A CA 1
ATOM 683 C C . GLY A 1 85 ? 8.208 -12.147 9.171 1.00 80.50 85 GLY A C 1
ATOM 684 O O . GLY A 1 85 ? 8.127 -11.599 8.071 1.00 80.50 85 GLY A O 1
ATOM 685 N N . THR A 1 86 ? 9.328 -12.716 9.626 1.00 71.88 86 THR A N 1
ATOM 686 C CA . THR A 1 86 ? 10.618 -12.760 8.916 1.00 71.88 86 THR A CA 1
ATOM 687 C C . THR A 1 86 ? 11.070 -14.203 8.655 1.00 71.88 86 THR A C 1
ATOM 689 O O . THR A 1 86 ? 10.657 -15.129 9.349 1.00 71.88 86 THR A O 1
ATOM 692 N N . PHE A 1 87 ? 11.928 -14.405 7.646 1.00 68.31 87 PHE A N 1
ATOM 693 C CA . PHE A 1 87 ? 12.373 -15.741 7.215 1.00 68.31 87 PHE A CA 1
ATOM 694 C C . PHE A 1 87 ? 13.315 -16.358 8.242 1.00 68.31 87 PHE A C 1
ATOM 696 O O . PHE A 1 87 ? 13.377 -17.575 8.393 1.00 68.31 87 PHE A O 1
ATOM 703 N N . ASP A 1 88 ? 14.020 -15.488 8.955 1.00 67.06 88 ASP A N 1
ATOM 704 C CA . ASP A 1 88 ? 15.116 -15.829 9.845 1.00 67.06 88 ASP A CA 1
ATOM 705 C C . ASP A 1 88 ? 14.620 -16.041 11.287 1.00 67.06 88 ASP A C 1
ATOM 707 O O . ASP A 1 88 ? 15.436 -16.203 12.190 1.00 67.06 88 ASP A O 1
ATOM 711 N N . GLN A 1 89 ? 13.295 -16.000 11.505 1.00 55.19 89 GLN A N 1
ATOM 712 C CA . GLN A 1 89 ? 12.618 -16.154 12.801 1.00 55.19 89 GLN A CA 1
ATOM 713 C C . GLN A 1 89 ? 13.207 -15.287 13.924 1.00 55.19 89 GLN A C 1
ATOM 715 O O . GLN A 1 89 ? 13.201 -15.672 15.091 1.00 55.19 89 GLN A O 1
ATOM 720 N N . ARG A 1 90 ? 13.718 -14.097 13.591 1.00 63.69 90 ARG A N 1
ATOM 721 C CA . ARG A 1 90 ? 14.056 -13.104 14.613 1.00 6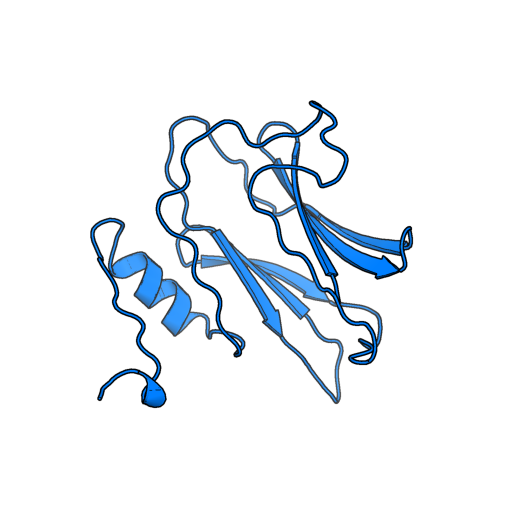3.69 90 ARG A CA 1
ATOM 722 C C . ARG A 1 90 ? 12.747 -12.544 15.163 1.00 63.69 90 ARG A C 1
ATOM 724 O O . ARG A 1 90 ? 11.885 -12.144 14.382 1.00 63.69 90 ARG A O 1
ATOM 731 N N . GLU A 1 91 ? 12.603 -12.550 16.487 1.00 61.28 91 GLU A N 1
ATOM 732 C CA . GLU A 1 91 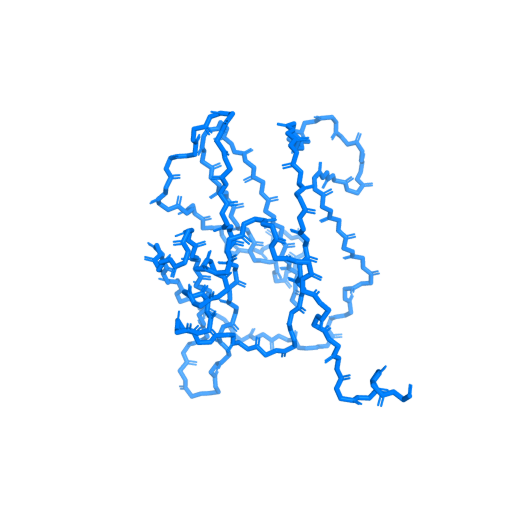? 11.390 -12.097 17.190 1.00 61.28 91 GLU A CA 1
ATOM 733 C C . GLU A 1 91 ? 11.117 -10.594 17.002 1.00 61.28 91 GLU A C 1
ATOM 735 O O . GLU A 1 91 ? 9.996 -10.124 17.198 1.00 61.28 91 GLU A O 1
ATOM 740 N N . ASP A 1 92 ? 12.123 -9.843 16.554 1.00 66.56 92 ASP A N 1
ATOM 741 C CA . ASP A 1 92 ? 12.011 -8.417 16.295 1.00 66.56 92 ASP A CA 1
ATOM 742 C C . ASP A 1 92 ? 11.134 -8.137 15.059 1.00 66.56 92 ASP A C 1
ATOM 744 O O . ASP A 1 92 ? 11.367 -8.650 13.962 1.00 66.56 92 ASP A O 1
ATOM 748 N N . ASN A 1 93 ? 10.156 -7.239 15.222 1.00 67.00 93 ASN A N 1
ATOM 749 C CA . ASN A 1 93 ? 9.255 -6.733 14.172 1.00 67.00 93 ASN A CA 1
ATOM 750 C C . ASN A 1 93 ? 8.234 -7.744 13.605 1.00 67.00 93 ASN A C 1
ATOM 752 O O . ASN A 1 93 ? 7.752 -7.571 12.481 1.00 67.00 93 ASN A O 1
ATOM 756 N N . LEU A 1 94 ? 7.864 -8.775 14.372 1.00 82.75 94 LEU A N 1
ATOM 757 C CA . LEU A 1 94 ? 6.713 -9.626 14.045 1.00 82.75 94 LEU A CA 1
ATOM 758 C C . LEU A 1 94 ? 5.399 -8.830 14.120 1.00 82.75 94 LEU A C 1
ATOM 760 O O . LEU A 1 94 ? 5.220 -7.955 14.971 1.00 82.75 94 LEU A O 1
ATOM 764 N N . PHE A 1 95 ? 4.448 -9.147 13.240 1.00 87.12 95 PHE A N 1
ATOM 765 C CA . PHE A 1 95 ? 3.132 -8.513 13.286 1.00 87.12 95 PHE A CA 1
ATOM 766 C C . PHE A 1 95 ? 2.322 -9.056 14.465 1.00 87.12 95 PHE A C 1
ATOM 768 O O . PHE A 1 95 ? 2.060 -10.254 14.552 1.00 87.12 95 PHE A O 1
ATOM 775 N N . SER A 1 96 ? 1.866 -8.155 15.333 1.00 88.06 96 SER A N 1
ATOM 776 C CA . SER A 1 96 ? 0.973 -8.473 16.446 1.00 88.06 96 SER A CA 1
ATOM 777 C C . SER A 1 96 ? -0.404 -7.866 16.187 1.00 88.06 96 SER A C 1
ATOM 779 O O . SER A 1 96 ? -0.626 -6.670 16.375 1.00 88.06 96 SER A O 1
ATOM 781 N N . GLY A 1 97 ? -1.333 -8.684 15.692 1.00 89.56 97 GLY A N 1
ATOM 782 C CA . GLY A 1 97 ? -2.669 -8.227 15.327 1.00 89.56 97 GLY A CA 1
ATOM 783 C C . GLY A 1 97 ? -3.501 -9.304 14.643 1.00 89.56 97 GLY A C 1
ATOM 784 O O . GLY A 1 97 ? -3.224 -10.497 14.747 1.00 89.56 97 GLY A O 1
ATOM 785 N N . ARG A 1 98 ? -4.546 -8.877 13.932 1.00 91.12 98 ARG A N 1
ATOM 786 C CA . ARG A 1 98 ? -5.414 -9.766 13.150 1.00 91.12 98 ARG A CA 1
ATOM 787 C C . ARG A 1 98 ? -5.378 -9.362 11.685 1.00 91.12 98 ARG A C 1
ATOM 789 O O . ARG A 1 98 ? -5.454 -8.180 11.368 1.00 91.12 98 ARG A O 1
ATOM 796 N N . ILE A 1 99 ? -5.306 -10.357 10.809 1.00 89.81 99 ILE A N 1
ATOM 797 C CA . ILE A 1 99 ? -5.417 -10.193 9.359 1.00 89.81 99 ILE A CA 1
ATOM 798 C C . ILE A 1 99 ? -6.685 -10.927 8.936 1.00 89.81 99 ILE A C 1
ATOM 800 O O . ILE A 1 99 ? -6.844 -12.101 9.255 1.00 89.81 99 ILE A O 1
ATOM 804 N N . ALA A 1 100 ? -7.608 -10.222 8.280 1.00 87.56 100 ALA A N 1
ATOM 805 C CA . ALA A 1 100 ? -8.889 -10.795 7.866 1.00 87.56 100 ALA A CA 1
ATOM 806 C C . ALA A 1 100 ? -8.794 -11.482 6.498 1.00 87.56 100 ALA A C 1
ATOM 808 O O . ALA A 1 100 ? -9.136 -12.651 6.367 1.00 87.56 100 ALA A O 1
ATOM 809 N N . SER A 1 101 ? -8.320 -10.754 5.485 1.00 86.69 101 SER A N 1
ATOM 810 C CA . SER A 1 101 ? -8.166 -11.251 4.120 1.00 86.69 101 SER A CA 1
ATOM 811 C C . SER A 1 101 ? -6.887 -10.705 3.509 1.00 86.69 101 SER A C 1
ATOM 813 O O . SER A 1 101 ? -6.508 -9.561 3.765 1.00 86.69 101 SER A O 1
ATOM 815 N N . VAL A 1 102 ? -6.250 -11.525 2.678 1.00 87.75 102 VAL A N 1
ATOM 816 C CA . VAL A 1 102 ? -5.126 -11.129 1.835 1.00 87.75 102 VAL A CA 1
ATOM 817 C C . VAL A 1 102 ? -5.462 -11.532 0.412 1.00 87.75 102 VAL A C 1
ATOM 819 O O . VAL A 1 102 ? -5.770 -12.691 0.145 1.00 87.75 102 VAL A O 1
ATOM 822 N N . THR A 1 103 ? -5.385 -10.571 -0.500 1.00 88.25 103 THR A N 1
ATOM 823 C CA . THR A 1 103 ? -5.668 -10.781 -1.917 1.00 88.25 103 THR A CA 1
ATOM 824 C C . THR A 1 103 ? -4.508 -10.243 -2.738 1.00 88.25 103 THR A C 1
ATOM 826 O O . THR A 1 103 ? -4.044 -9.129 -2.500 1.00 88.25 103 THR A O 1
ATOM 829 N N . GLY A 1 104 ? -4.040 -11.040 -3.697 1.00 89.00 104 GLY A N 1
ATOM 830 C CA . GLY A 1 104 ? -3.046 -10.636 -4.685 1.00 89.00 104 GLY A CA 1
ATOM 831 C C . GLY A 1 104 ? -3.682 -10.493 -6.063 1.00 89.00 104 GLY A C 1
ATOM 832 O O . GLY A 1 104 ? -4.569 -11.265 -6.415 1.00 89.00 104 GLY A O 1
ATOM 833 N N . PHE A 1 105 ? -3.206 -9.524 -6.841 1.00 89.19 105 PHE A N 1
ATOM 834 C CA . PHE A 1 105 ? -3.616 -9.304 -8.226 1.00 89.19 105 PHE A CA 1
ATOM 835 C C . PHE A 1 105 ? -2.379 -9.305 -9.119 1.00 89.19 105 PHE A C 1
ATOM 837 O O . PHE A 1 105 ? -1.319 -8.818 -8.725 1.00 89.19 105 PHE A O 1
ATOM 844 N N . THR A 1 106 ? -2.515 -9.843 -10.328 1.00 87.81 106 THR A N 1
ATOM 845 C CA . THR A 1 106 ? -1.458 -9.811 -11.351 1.00 87.81 106 THR A CA 1
ATOM 846 C C . THR A 1 106 ? -1.420 -8.486 -12.113 1.00 87.81 106 THR A C 1
ATOM 848 O O . THR A 1 106 ? -0.521 -8.265 -12.918 1.00 87.81 106 THR A O 1
ATOM 851 N N . GLU A 1 107 ? -2.393 -7.609 -11.868 1.00 90.88 107 GLU A N 1
ATOM 852 C CA . GLU A 1 107 ? -2.541 -6.307 -12.507 1.00 90.88 107 GLU A CA 1
ATOM 853 C C . GLU A 1 107 ? -2.524 -5.163 -11.488 1.00 90.88 107 GLU A C 1
ATOM 855 O O . GLU A 1 107 ? -2.853 -5.329 -10.310 1.00 90.88 107 GLU A O 1
ATOM 860 N N . ALA A 1 108 ? -2.146 -3.976 -11.960 1.00 94.56 108 ALA A N 1
ATOM 861 C CA . ALA A 1 108 ? -2.199 -2.765 -11.158 1.00 94.56 108 ALA A CA 1
ATOM 862 C C . ALA A 1 108 ? -3.650 -2.273 -11.058 1.00 94.56 108 ALA A C 1
ATOM 864 O O . ALA A 1 108 ? -4.193 -1.736 -12.023 1.00 94.56 108 ALA A O 1
ATOM 865 N N . LEU A 1 109 ? -4.268 -2.431 -9.886 1.00 96.06 109 LEU A N 1
ATOM 866 C CA . LEU A 1 109 ? -5.638 -1.972 -9.665 1.00 96.06 109 LEU A CA 1
ATOM 867 C C . LEU A 1 109 ? -5.775 -0.449 -9.815 1.00 96.06 109 LEU A C 1
ATOM 869 O O . LEU A 1 109 ? -4.964 0.332 -9.306 1.00 96.06 109 LEU A O 1
ATOM 873 N N . SER A 1 110 ? -6.857 -0.025 -10.465 1.00 96.69 110 SER A N 1
ATOM 874 C CA . SER A 1 110 ? -7.259 1.381 -10.546 1.00 96.69 110 SER A CA 1
ATOM 875 C C . SER A 1 110 ? -7.779 1.914 -9.200 1.00 96.69 110 SER A C 1
ATOM 877 O O . SER A 1 110 ? -8.321 1.151 -8.393 1.00 96.69 110 SER A O 1
ATOM 879 N N . PRO A 1 111 ? -7.712 3.239 -8.954 1.00 97.19 111 PRO A N 1
ATOM 880 C CA . PRO A 1 111 ? -8.293 3.846 -7.753 1.00 97.19 111 PRO A CA 1
ATOM 881 C C . PRO A 1 111 ? -9.777 3.506 -7.548 1.00 97.19 111 PRO A C 1
ATOM 883 O O . PRO A 1 111 ? -10.217 3.306 -6.418 1.00 97.19 111 PRO A O 1
ATOM 886 N N . GLN A 1 112 ? -10.552 3.414 -8.632 1.00 96.75 112 GLN A N 1
ATOM 887 C CA . GLN A 1 112 ? -11.978 3.097 -8.591 1.00 96.75 112 GLN A CA 1
ATOM 888 C C . GLN A 1 112 ? -12.220 1.654 -8.141 1.00 96.75 112 GLN A C 1
ATOM 890 O O . GLN A 1 112 ? -13.082 1.428 -7.295 1.00 96.75 112 GLN A O 1
ATOM 895 N N . GLN A 1 113 ? -11.438 0.693 -8.646 1.00 95.69 113 GLN A N 1
ATOM 896 C CA . GLN A 1 113 ? -11.509 -0.703 -8.197 1.00 95.69 113 GLN A CA 1
ATOM 897 C C . GLN A 1 113 ? -11.165 -0.822 -6.708 1.00 95.69 113 GLN A C 1
ATOM 899 O O . GLN A 1 113 ? -11.877 -1.496 -5.972 1.00 95.69 113 GLN A O 1
ATOM 904 N N . ILE A 1 114 ? -10.122 -0.127 -6.246 1.00 96.62 114 ILE A N 1
ATOM 905 C CA . ILE A 1 114 ? -9.685 -0.159 -4.839 1.00 96.62 114 ILE A CA 1
ATOM 906 C C . ILE A 1 114 ? -10.747 0.457 -3.919 1.00 96.62 114 ILE A C 1
ATOM 908 O O . ILE A 1 114 ? -11.091 -0.123 -2.889 1.00 96.62 114 ILE A O 1
ATOM 912 N N . SER A 1 115 ? -11.311 1.602 -4.308 1.00 96.31 115 SER A N 1
ATOM 913 C CA . SER A 1 115 ? -12.421 2.236 -3.587 1.00 96.31 115 SER A CA 1
ATOM 914 C C . SER A 1 115 ? -13.667 1.344 -3.556 1.00 96.31 115 SER A C 1
ATOM 916 O O . SER A 1 115 ? -14.310 1.195 -2.514 1.00 96.31 115 SER A O 1
ATOM 918 N N . GLY A 1 116 ? -13.978 0.690 -4.678 1.00 94.25 116 GLY A N 1
ATOM 919 C CA . GLY A 1 116 ? -15.056 -0.291 -4.769 1.00 94.25 116 GLY A CA 1
ATOM 920 C C . GLY A 1 116 ? -14.848 -1.459 -3.807 1.00 94.25 116 GLY A C 1
ATOM 921 O O . GLY A 1 116 ? -15.741 -1.752 -3.018 1.00 94.25 116 GLY A O 1
ATOM 922 N N . LEU A 1 117 ? -13.654 -2.061 -3.800 1.00 92.75 117 LEU A N 1
ATOM 923 C CA . LEU A 1 117 ? -13.290 -3.146 -2.881 1.00 92.75 117 LEU A CA 1
ATOM 924 C C . LEU A 1 117 ? -13.453 -2.740 -1.411 1.00 92.75 117 LEU A C 1
ATOM 926 O O . LEU A 1 117 ? -14.023 -3.501 -0.634 1.00 92.75 117 LEU A O 1
ATOM 930 N N . TYR A 1 118 ? -13.020 -1.533 -1.039 1.00 94.44 118 TYR A N 1
ATOM 931 C CA . TYR A 1 118 ? -13.237 -1.015 0.313 1.00 94.44 118 TYR A CA 1
ATOM 932 C C . TYR A 1 118 ? -14.728 -0.863 0.644 1.00 94.44 118 TYR A C 1
ATOM 934 O O . TYR A 1 118 ? -15.173 -1.241 1.728 1.00 94.44 118 TYR A O 1
ATOM 942 N N . SER A 1 119 ? -15.512 -0.360 -0.313 1.00 94.00 119 SER A N 1
ATOM 943 C CA . SER A 1 119 ? -16.948 -0.102 -0.149 1.00 94.00 119 SER A CA 1
ATOM 944 C C . SER A 1 119 ? -17.783 -1.377 0.009 1.00 94.00 119 SER A C 1
ATOM 946 O O . SER A 1 119 ? -18.856 -1.326 0.607 1.00 94.00 119 SER A O 1
ATOM 948 N N . LEU A 1 120 ? -17.299 -2.526 -0.476 1.00 90.69 120 LEU A N 1
ATOM 949 C CA . LEU A 1 120 ? -17.937 -3.829 -0.235 1.00 90.69 120 LEU A CA 1
ATOM 950 C C . LEU A 1 120 ? -17.909 -4.223 1.253 1.00 90.69 120 LEU A C 1
ATOM 952 O O . LEU A 1 120 ? -18.748 -5.001 1.712 1.00 90.69 120 LEU A O 1
ATOM 956 N N . GLY A 1 121 ? -16.970 -3.657 2.014 1.00 86.25 121 GLY A N 1
ATOM 957 C CA . GLY A 1 121 ? -16.863 -3.826 3.453 1.00 86.25 121 GLY A CA 1
ATOM 958 C C . GLY A 1 121 ? -16.284 -5.179 3.894 1.00 86.25 121 GLY A C 1
ATOM 959 O O . GLY A 1 121 ? -16.082 -6.097 3.099 1.00 86.25 121 GLY A O 1
ATOM 960 N N . PRO A 1 122 ? -16.032 -5.338 5.205 1.00 78.38 122 PRO A N 1
ATOM 961 C CA . PRO A 1 122 ? -15.309 -6.486 5.762 1.00 78.38 122 PRO A CA 1
ATOM 962 C C . PRO A 1 122 ? -16.082 -7.811 5.692 1.00 78.38 122 PRO A C 1
ATOM 964 O O . PRO A 1 122 ? -15.497 -8.877 5.855 1.00 78.38 122 PRO A O 1
ATOM 967 N N . ASN A 1 123 ? -17.395 -7.758 5.452 1.00 78.44 123 ASN A N 1
ATOM 968 C CA . ASN A 1 123 ? -18.246 -8.943 5.333 1.00 78.44 123 ASN A CA 1
ATOM 969 C C . ASN A 1 123 ? -18.282 -9.508 3.909 1.00 78.44 123 ASN A C 1
ATOM 971 O O . ASN A 1 123 ? -18.904 -10.550 3.681 1.00 78.44 123 ASN A O 1
ATOM 975 N N . TYR A 1 124 ? -17.648 -8.834 2.947 1.00 79.19 124 TYR A N 1
ATOM 976 C CA . TYR A 1 124 ? -17.573 -9.320 1.583 1.00 79.19 124 TYR A CA 1
ATOM 977 C C . TYR A 1 124 ? -16.710 -10.581 1.521 1.00 79.19 124 TYR A C 1
ATOM 979 O O . TYR A 1 124 ? -15.488 -10.539 1.636 1.00 79.19 124 TYR A O 1
ATOM 987 N N . LYS A 1 125 ? -17.353 -11.731 1.314 1.00 67.19 125 LYS A N 1
ATOM 988 C CA . LYS A 1 125 ? -16.696 -13.045 1.218 1.00 67.19 125 LYS A CA 1
ATOM 989 C C . LYS A 1 125 ? -16.152 -13.330 -0.185 1.00 67.19 125 LYS A C 1
ATOM 991 O O . LYS A 1 125 ? -16.231 -14.466 -0.642 1.00 67.19 125 LYS A O 1
ATOM 996 N N . GLY A 1 126 ? -15.684 -12.289 -0.876 1.00 64.12 126 GLY A N 1
ATOM 997 C CA . GLY A 1 126 ? -15.370 -12.293 -2.302 1.00 64.12 126 GLY A CA 1
ATOM 998 C C . GLY A 1 126 ? -14.706 -13.573 -2.782 1.00 64.12 126 GLY A C 1
ATOM 999 O O . GLY A 1 126 ? -13.542 -13.819 -2.488 1.00 64.12 126 GLY A O 1
ATOM 1000 N N . GLN A 1 127 ? -15.433 -14.362 -3.571 1.00 63.72 127 GLN A N 1
ATOM 1001 C CA . GLN A 1 127 ? -14.816 -15.336 -4.460 1.00 63.72 127 GLN A CA 1
ATOM 1002 C C . GLN A 1 127 ? -14.307 -14.555 -5.670 1.00 63.72 127 GLN A C 1
ATOM 1004 O O . GLN A 1 127 ? -14.983 -14.472 -6.692 1.00 63.72 127 GLN A O 1
ATOM 1009 N N . LEU A 1 128 ? -13.145 -13.915 -5.530 1.00 63.59 128 LEU A N 1
ATOM 1010 C CA . LEU A 1 128 ? -12.402 -13.404 -6.679 1.00 63.59 128 LEU A CA 1
ATOM 1011 C C . LEU A 1 128 ? -11.833 -14.621 -7.406 1.00 63.59 128 LEU A C 1
ATOM 1013 O O . LEU A 1 128 ? -10.709 -15.036 -7.152 1.00 63.59 128 LEU A O 1
ATOM 1017 N N . LYS A 1 129 ? -12.682 -15.251 -8.214 1.00 60.28 129 LYS A N 1
ATOM 1018 C CA . LYS A 1 129 ? -12.302 -16.365 -9.070 1.00 60.28 129 LYS A CA 1
ATOM 1019 C C . LYS A 1 129 ? -11.785 -15.798 -10.374 1.00 60.28 129 LYS A C 1
ATOM 1021 O O . LYS A 1 129 ? -12.443 -14.943 -10.973 1.00 60.28 129 LYS A O 1
ATOM 1026 N N . PHE A 1 130 ? -10.641 -16.291 -10.824 1.00 58.06 130 PHE A N 1
ATOM 1027 C CA . PHE A 1 130 ? -10.266 -16.088 -12.217 1.00 58.06 130 PHE A CA 1
ATOM 1028 C C . PHE A 1 130 ? -11.302 -16.767 -13.116 1.00 58.06 130 PHE A C 1
ATOM 1030 O O . PHE A 1 130 ? -11.889 -17.779 -12.733 1.00 58.06 130 PHE A O 1
ATOM 1037 N N . GLU A 1 131 ? -11.519 -16.251 -14.327 1.00 62.38 131 GLU A N 1
ATOM 1038 C CA . GLU A 1 131 ? -12.419 -16.902 -15.293 1.00 62.38 131 GLU A CA 1
ATOM 1039 C C . GLU A 1 131 ? -12.041 -18.377 -15.518 1.00 62.38 131 GLU A C 1
ATOM 1041 O O . GLU A 1 131 ? -12.909 -19.225 -15.693 1.00 62.38 131 GLU A O 1
ATOM 1046 N N . SER A 1 132 ? -10.750 -18.713 -15.416 1.00 61.59 132 SER A N 1
ATOM 1047 C CA . SER A 1 132 ? -10.243 -20.086 -15.498 1.00 61.59 132 SER A CA 1
ATOM 1048 C C . SER A 1 132 ? -10.667 -21.003 -14.340 1.00 61.59 132 SER A C 1
ATOM 1050 O O . SER A 1 132 ? -10.584 -22.224 -14.479 1.00 61.59 132 SER A O 1
ATOM 1052 N N . GLU A 1 133 ? -11.104 -20.444 -13.210 1.00 47.25 133 GLU A N 1
ATOM 1053 C CA . GLU A 1 133 ? -11.519 -21.158 -11.992 1.00 47.25 133 GLU A CA 1
ATOM 1054 C C . GLU A 1 133 ? -13.044 -21.327 -11.888 1.00 47.25 133 GLU A C 1
ATOM 1056 O O . GLU A 1 133 ? -13.535 -22.040 -11.010 1.00 47.25 133 GLU A O 1
ATOM 1061 N N . VAL A 1 134 ? -13.808 -20.684 -12.776 1.00 61.88 134 VAL A N 1
ATOM 1062 C CA . VAL A 1 134 ? -15.260 -20.861 -12.903 1.00 61.88 134 VAL A CA 1
ATOM 1063 C C . VAL A 1 134 ? -15.514 -21.980 -13.920 1.00 61.88 134 VAL A C 1
ATOM 1065 O O . VAL A 1 134 ? -15.853 -21.729 -15.073 1.00 61.88 134 VAL A O 1
ATOM 1068 N N . ARG A 1 135 ? -15.279 -23.228 -13.507 1.00 48.53 135 ARG A N 1
ATOM 1069 C CA . ARG A 1 135 ? -15.691 -24.434 -14.244 1.00 48.53 135 ARG A CA 1
ATOM 1070 C C . ARG A 1 135 ? -16.833 -25.140 -13.537 1.00 48.53 135 ARG A C 1
ATOM 1072 O O . ARG A 1 135 ? -16.786 -25.212 -12.289 1.00 48.53 135 ARG A O 1
#

Secondary structure (DSSP, 8-state):
-EEEEEEETTEEEEEEEEETTEEEEEEEEEEPPTT----EEEEEE--SSS-EEEEEEETTEEEEEEEE-SPPPS--------SSS-TT--STT---S--------SS---HHHHHHHHHT-TT-------GGG--

Mean predicted aligned error: 7.03 Å

Sequence (135 aa):
MGYTAHFLGTLFIVTSIRAKEKGLQHCVPTEFQPCRWYMLTLVFVYSRWTKSELRCYVDGKIISSVDMAWPISTSDCFDRCMIGGTFDQREDNLFSGRIASVTGFTEALSPQQISGLYSLGPNYKGQLKFESEVR

Foldseek 3Di:
DDKDWFDDQQWIWIWADQDPPDTDIDIQPDRHDPPDDKDWDWFWADDPPAFTWIWIDILLHTRDIDGDPDDHDPPDDDPDDDDQDDPVPDPPGGDDDDDQDDDDDPHGDDSVVSNVVSVCDSPCPDPPDDPVRPD

InterPro domains:
  IPR013320 Concanavalin A-like lectin/glucanase domain superfamily [SSF49899] (25-127)
  IPR050865 BEACH Domain-Containing [PTHR13743] (2-133)

Radius of gyration: 15.87 Å; Cα contacts (8 Å, |Δi|>4): 172; chains: 1; bounding box: 39×33×38 Å

pLDDT: mean 83.25, std 13.07, range [47.25, 98.12]

Organism: Hymenolepis diminuta (NCBI:txid6216)

Solvent-accessible surface area (backbone atoms only — not comparable to full-atom values): 8913 Å² total; per-residue (Å²): 98,50,76,50,71,45,61,61,87,45,35,43,36,41,33,42,38,79,49,103,89,45,64,53,78,44,73,52,86,50,82,55,61,84,101,59,91,77,50,78,45,81,35,62,43,85,45,94,88,56,68,24,34,45,33,38,27,50,68,36,36,84,63,46,77,43,78,40,93,64,88,81,62,80,83,58,84,77,94,76,85,79,81,59,58,59,96,82,70,56,81,75,70,49,62,87,83,84,84,90,82,86,86,86,72,99,62,62,75,50,68,66,56,43,31,49,59,47,71,60,41,93,82,54,82,75,81,84,62,54,78,90,68,72,120